Protein AF-A0AAD6GH53-F1 (afdb_monomer_lite)

Structure (mmCIF, N/CA/C/O backbone):
data_AF-A0AAD6GH53-F1
#
_entry.id   AF-A0AAD6GH53-F1
#
loop_
_atom_site.group_PDB
_atom_site.id
_atom_site.type_symbol
_atom_site.label_atom_id
_atom_site.label_alt_id
_atom_site.label_comp_id
_atom_site.label_asym_id
_atom_site.label_entity_id
_atom_site.label_seq_id
_atom_site.pdbx_PDB_ins_code
_atom_site.Cartn_x
_atom_site.Cartn_y
_atom_site.Cartn_z
_atom_site.occupancy
_atom_site.B_iso_or_equiv
_atom_site.auth_seq_id
_atom_site.auth_comp_id
_atom_site.auth_asym_id
_atom_site.auth_atom_id
_atom_site.pdbx_PDB_model_num
ATOM 1 N N . MET A 1 1 ? 0.638 1.679 18.812 1.00 53.19 1 MET A N 1
ATOM 2 C CA . MET A 1 1 ? 1.816 2.365 18.230 1.00 53.19 1 MET A CA 1
ATOM 3 C C . MET A 1 1 ? 1.603 2.483 16.727 1.00 53.19 1 MET A C 1
ATOM 5 O O . MET A 1 1 ? 1.729 1.488 16.031 1.00 53.19 1 MET A O 1
ATOM 9 N N . THR A 1 2 ? 1.219 3.659 16.236 1.00 61.81 2 THR A N 1
ATOM 10 C CA . THR A 1 2 ? 0.721 3.886 14.862 1.00 61.81 2 THR A CA 1
ATOM 11 C C . THR A 1 2 ? 1.810 4.103 13.801 1.00 61.81 2 THR A C 1
ATOM 13 O O . THR A 1 2 ? 1.511 4.056 12.616 1.00 61.81 2 THR A O 1
ATOM 16 N N . TYR A 1 3 ? 3.073 4.294 14.203 1.00 73.19 3 TYR A N 1
ATOM 17 C CA . TYR A 1 3 ? 4.153 4.742 13.302 1.00 73.19 3 TYR A CA 1
ATOM 18 C C . TYR A 1 3 ? 5.285 3.725 13.084 1.00 73.19 3 TYR A C 1
ATOM 20 O O . TYR A 1 3 ? 6.259 4.020 12.398 1.00 73.19 3 TYR A O 1
ATOM 28 N N . ILE A 1 4 ? 5.192 2.514 13.648 1.00 79.38 4 ILE A N 1
ATOM 29 C CA . ILE A 1 4 ? 6.279 1.523 13.526 1.00 79.38 4 ILE A CA 1
ATOM 30 C C . ILE A 1 4 ? 6.485 1.117 12.059 1.00 79.38 4 ILE A C 1
ATOM 32 O O . ILE A 1 4 ? 7.624 1.004 11.611 1.00 79.38 4 ILE A O 1
ATOM 36 N N . GLY A 1 5 ? 5.399 0.934 11.303 1.00 80.75 5 GLY A N 1
ATOM 37 C CA . GLY A 1 5 ? 5.466 0.557 9.889 1.00 80.75 5 GLY A CA 1
ATOM 38 C C . GLY A 1 5 ? 6.223 1.577 9.037 1.00 80.75 5 GLY A C 1
ATOM 39 O O . GLY A 1 5 ? 7.102 1.196 8.269 1.00 80.75 5 GLY A O 1
ATOM 40 N N . GLU A 1 6 ? 5.972 2.872 9.244 1.00 83.88 6 GLU A N 1
ATOM 41 C CA . GLU A 1 6 ? 6.669 3.952 8.532 1.00 83.88 6 GLU A CA 1
ATOM 42 C C . GLU A 1 6 ? 8.158 4.008 8.870 1.00 83.88 6 GLU A C 1
ATOM 44 O O . GLU A 1 6 ? 8.996 4.163 7.982 1.00 83.88 6 GLU A O 1
ATOM 49 N N . ILE A 1 7 ? 8.499 3.840 10.151 1.00 84.69 7 ILE A N 1
ATOM 50 C CA . ILE A 1 7 ? 9.893 3.836 10.604 1.00 84.69 7 ILE A CA 1
ATOM 51 C C . ILE A 1 7 ? 10.649 2.669 9.958 1.00 84.69 7 ILE A C 1
ATOM 53 O O . ILE A 1 7 ? 11.754 2.862 9.449 1.00 84.69 7 ILE A O 1
ATOM 57 N N . ILE A 1 8 ? 10.062 1.467 9.922 1.00 83.06 8 ILE A N 1
ATOM 58 C CA . ILE A 1 8 ? 10.674 0.297 9.266 1.00 83.06 8 ILE A CA 1
ATOM 59 C C . ILE A 1 8 ? 10.778 0.519 7.751 1.00 83.06 8 ILE A C 1
ATOM 61 O O . ILE A 1 8 ? 11.830 0.263 7.161 1.00 83.06 8 ILE A O 1
ATOM 65 N N . TYR A 1 9 ? 9.724 1.060 7.134 1.00 87.00 9 TYR A N 1
ATOM 66 C CA . TYR A 1 9 ? 9.686 1.371 5.706 1.00 87.00 9 TYR A CA 1
ATOM 67 C C . TYR A 1 9 ? 10.778 2.364 5.291 1.00 87.00 9 TYR A C 1
ATOM 69 O O . TYR A 1 9 ? 11.346 2.237 4.206 1.00 87.00 9 TYR A O 1
ATOM 77 N N . ALA A 1 10 ? 11.076 3.348 6.143 1.00 85.81 10 ALA A N 1
ATOM 78 C CA . ALA A 1 10 ? 12.090 4.364 5.887 1.00 85.81 10 ALA A CA 1
ATOM 79 C C . ALA A 1 10 ? 13.525 3.897 6.191 1.00 85.81 10 ALA A C 1
ATOM 81 O O . ALA A 1 10 ? 14.461 4.395 5.567 1.00 85.81 10 ALA A O 1
ATOM 82 N N . SER A 1 11 ? 13.718 2.980 7.146 1.00 82.00 11 SER A N 1
ATOM 83 C CA . SER A 1 11 ? 15.045 2.678 7.707 1.00 82.00 11 SER A CA 1
ATOM 84 C C . SER A 1 11 ? 15.726 1.422 7.162 1.00 82.00 11 SER A C 1
ATOM 86 O O . SER A 1 11 ? 16.947 1.436 7.015 1.00 82.00 11 SER A O 1
ATOM 88 N N . SER A 1 12 ? 14.995 0.338 6.880 1.00 67.88 12 SER A N 1
ATOM 89 C CA . SER A 1 12 ? 15.626 -0.962 6.595 1.00 67.88 12 SER A CA 1
ATOM 90 C C . SER A 1 12 ? 15.101 -1.651 5.340 1.00 67.88 12 SER A C 1
ATOM 92 O O . SER A 1 12 ? 15.895 -2.126 4.529 1.00 67.88 12 SER A O 1
ATOM 94 N N . SER A 1 13 ? 13.782 -1.717 5.153 1.00 80.50 13 SER A N 1
ATOM 95 C CA . SER A 1 13 ? 13.182 -2.421 4.021 1.00 80.50 13 SER A CA 1
ATOM 96 C C . SER A 1 13 ? 11.762 -1.937 3.758 1.00 80.50 13 SER A C 1
ATOM 98 O O . SER A 1 13 ? 10.880 -2.047 4.612 1.00 80.50 13 SER A O 1
ATOM 100 N N . HIS A 1 14 ? 11.532 -1.449 2.537 1.00 85.69 14 HIS A N 1
ATOM 101 C CA . HIS A 1 14 ? 10.213 -1.012 2.086 1.00 85.69 14 HIS A CA 1
ATOM 102 C C . HIS A 1 14 ? 9.184 -2.148 2.143 1.00 85.69 14 HIS A C 1
ATOM 104 O O . HIS A 1 14 ? 8.083 -1.956 2.649 1.00 85.69 14 HIS A O 1
ATOM 110 N N . ASP A 1 15 ? 9.564 -3.347 1.697 1.00 85.56 15 ASP A N 1
ATOM 111 C CA . ASP A 1 15 ? 8.672 -4.509 1.691 1.00 85.56 15 ASP A CA 1
ATOM 112 C C . ASP A 1 15 ? 8.325 -4.955 3.119 1.00 85.56 15 ASP A C 1
ATOM 114 O O . ASP A 1 15 ? 7.188 -5.333 3.394 1.00 85.56 15 ASP A O 1
ATOM 118 N N . GLN A 1 16 ? 9.285 -4.874 4.047 1.00 87.31 16 GLN A N 1
ATOM 119 C CA . GLN A 1 16 ? 9.068 -5.253 5.445 1.00 87.31 16 GLN A CA 1
ATOM 120 C C . GLN A 1 16 ? 8.199 -4.234 6.187 1.00 87.31 16 GLN A C 1
ATOM 122 O O . GLN A 1 16 ? 7.313 -4.626 6.943 1.00 87.31 16 GLN A O 1
ATOM 127 N N . GLY A 1 17 ? 8.427 -2.937 5.963 1.00 88.44 17 GLY A N 1
ATOM 128 C CA . GLY A 1 17 ? 7.596 -1.882 6.544 1.00 88.44 17 GLY A CA 1
ATOM 129 C C . GLY A 1 17 ? 6.158 -1.951 6.037 1.00 88.44 17 GLY A C 1
ATOM 130 O O . GLY A 1 17 ? 5.220 -1.849 6.823 1.00 88.44 17 GLY A O 1
ATOM 131 N N . LEU A 1 18 ? 5.987 -2.230 4.741 1.00 90.25 18 LEU A N 1
ATOM 132 C CA . LEU A 1 18 ? 4.676 -2.425 4.134 1.00 90.25 18 LEU A CA 1
ATOM 133 C C . LEU A 1 18 ? 3.949 -3.651 4.700 1.00 90.25 18 LEU A C 1
ATOM 135 O O . LEU A 1 18 ? 2.780 -3.547 5.068 1.00 90.25 18 LEU A O 1
ATOM 139 N N . ALA A 1 19 ? 4.641 -4.791 4.796 1.00 90.50 19 ALA A N 1
ATOM 140 C CA . ALA A 1 19 ? 4.086 -6.000 5.397 1.00 90.50 19 ALA A CA 1
ATOM 141 C C . ALA A 1 19 ? 3.640 -5.737 6.839 1.00 90.50 19 ALA A C 1
ATOM 143 O O . ALA A 1 19 ? 2.535 -6.117 7.216 1.00 90.50 19 ALA A O 1
ATOM 144 N N . TRP A 1 20 ? 4.446 -5.001 7.610 1.00 90.38 20 TRP A N 1
ATOM 145 C CA . TRP A 1 20 ? 4.083 -4.686 8.982 1.00 90.38 20 TRP A CA 1
ATOM 146 C C . TRP A 1 20 ? 2.836 -3.800 9.080 1.00 90.38 20 TRP A C 1
ATOM 148 O O . TRP A 1 20 ? 1.955 -4.058 9.897 1.00 90.38 20 TRP A O 1
ATOM 158 N N . THR A 1 21 ? 2.707 -2.789 8.219 1.00 91.31 21 THR A N 1
ATOM 159 C CA . THR A 1 21 ? 1.498 -1.953 8.189 1.00 91.31 21 THR A CA 1
ATOM 160 C C . THR A 1 21 ? 0.257 -2.746 7.788 1.00 91.31 21 THR A C 1
ATOM 162 O O . THR A 1 21 ? -0.802 -2.533 8.374 1.00 91.31 21 THR A O 1
ATOM 165 N N . ARG A 1 22 ? 0.368 -3.685 6.840 1.00 90.31 22 ARG A N 1
ATOM 166 C CA . ARG A 1 22 ? -0.750 -4.563 6.462 1.00 90.31 22 ARG A CA 1
ATOM 167 C C . ARG A 1 22 ? -1.226 -5.397 7.649 1.00 90.31 22 ARG A C 1
ATOM 169 O O . ARG A 1 22 ? -2.421 -5.421 7.930 1.00 90.31 22 ARG A O 1
ATOM 176 N N . ASP A 1 23 ? -0.294 -6.036 8.346 1.00 91.25 23 ASP A N 1
ATOM 177 C CA . ASP A 1 23 ? -0.615 -6.893 9.484 1.00 91.25 23 ASP A CA 1
ATOM 178 C C . ASP A 1 23 ? -1.207 -6.057 10.638 1.00 91.25 23 ASP A C 1
ATOM 180 O O . ASP A 1 23 ? -2.177 -6.461 11.276 1.00 91.25 23 ASP A O 1
ATOM 184 N N . ALA A 1 24 ? -0.702 -4.839 10.862 1.00 90.06 24 ALA A N 1
ATOM 185 C CA . ALA A 1 24 ? -1.264 -3.914 11.846 1.00 90.06 24 ALA A CA 1
ATOM 186 C C . ALA A 1 24 ? -2.708 -3.486 11.511 1.00 90.06 24 ALA A C 1
ATOM 188 O O . ALA A 1 24 ? -3.550 -3.419 12.408 1.00 90.06 24 ALA A O 1
ATOM 189 N N . VAL A 1 25 ? -3.006 -3.219 10.234 1.00 90.06 25 VAL A N 1
ATOM 190 C CA . VAL A 1 25 ? -4.362 -2.906 9.744 1.00 90.06 25 VAL A CA 1
ATOM 191 C C . VAL A 1 25 ? -5.299 -4.099 9.941 1.00 90.06 25 VAL A C 1
ATOM 193 O O . VAL A 1 25 ? -6.414 -3.923 10.423 1.00 90.06 25 VAL A O 1
ATOM 196 N N . GLU A 1 26 ? -4.845 -5.315 9.642 1.00 90.50 26 GLU A N 1
ATOM 197 C CA . GLU A 1 26 ? -5.628 -6.543 9.826 1.00 90.50 26 GLU A CA 1
ATOM 198 C C . GLU A 1 26 ? -5.927 -6.840 11.306 1.00 90.50 26 GLU A C 1
ATOM 200 O O . GLU A 1 26 ? -7.051 -7.203 11.665 1.00 90.50 26 GLU A O 1
ATOM 205 N N . ILE A 1 27 ? -4.955 -6.621 12.194 1.00 89.75 27 ILE A N 1
ATOM 206 C CA . ILE A 1 27 ? -5.156 -6.739 13.644 1.00 89.75 27 ILE A CA 1
ATOM 207 C C . ILE A 1 27 ? -6.165 -5.694 14.132 1.00 89.75 27 ILE A C 1
ATOM 209 O O . ILE A 1 27 ? -7.056 -6.021 14.914 1.00 89.75 27 ILE A O 1
ATOM 213 N N . ALA A 1 28 ? -6.061 -4.446 13.670 1.00 87.56 28 ALA A N 1
ATOM 214 C CA . ALA A 1 28 ? -7.002 -3.393 14.046 1.00 87.56 28 ALA A CA 1
ATOM 215 C C . ALA A 1 28 ? -8.430 -3.704 13.568 1.00 87.56 28 ALA A C 1
ATOM 217 O O . ALA A 1 28 ? -9.377 -3.538 14.334 1.00 87.56 28 ALA A O 1
ATOM 218 N N . GLU A 1 29 ? -8.581 -4.204 12.340 1.00 87.12 29 GLU A N 1
ATOM 219 C CA . GLU A 1 29 ? -9.870 -4.592 11.759 1.00 87.12 29 GLU A CA 1
ATOM 220 C C . GLU A 1 29 ? -10.507 -5.767 12.516 1.00 87.12 29 GLU A C 1
ATOM 222 O O . GLU A 1 29 ? -11.653 -5.676 12.956 1.00 87.12 29 GLU A O 1
ATOM 227 N N . SER A 1 30 ? -9.755 -6.847 12.739 1.00 89.50 30 SER A N 1
ATOM 228 C CA . SER A 1 30 ? -10.246 -8.022 13.475 1.00 89.50 30 SER A CA 1
ATOM 229 C C . SER A 1 30 ? -10.593 -7.700 14.930 1.00 89.50 30 SER A C 1
ATOM 231 O O . SER A 1 30 ? -11.631 -8.140 15.425 1.00 89.50 30 SER A O 1
ATOM 233 N N . THR A 1 31 ? -9.780 -6.872 15.594 1.00 87.25 31 THR A N 1
ATOM 234 C CA . THR A 1 31 ? -10.068 -6.396 16.953 1.00 87.25 31 THR A CA 1
ATOM 235 C C . THR A 1 31 ? -11.359 -5.586 16.961 1.00 87.25 31 THR A C 1
ATOM 237 O O . THR A 1 31 ? -12.241 -5.862 17.768 1.00 87.25 31 THR A O 1
ATOM 240 N N . MET A 1 32 ? -11.531 -4.654 16.018 1.00 84.75 32 MET A N 1
ATOM 241 C CA . MET A 1 32 ? -12.733 -3.823 15.917 1.00 84.75 32 MET A CA 1
ATOM 242 C C . MET A 1 32 ? -14.014 -4.654 15.745 1.00 84.75 32 MET A C 1
ATOM 244 O O . MET A 1 32 ? -15.026 -4.335 16.366 1.00 84.75 32 MET A O 1
ATOM 248 N N . LEU A 1 33 ? -13.959 -5.735 14.957 1.00 84.12 33 LEU A N 1
ATOM 249 C CA . LEU A 1 33 ? -15.075 -6.669 14.769 1.00 84.12 33 LEU A CA 1
ATOM 250 C C . LEU A 1 33 ? -15.356 -7.538 16.007 1.00 84.12 33 LEU A C 1
ATOM 252 O O . LEU A 1 33 ? -16.487 -7.976 16.198 1.00 84.12 33 LEU A O 1
ATOM 256 N N . SER A 1 34 ? -14.340 -7.795 16.834 1.00 86.38 34 SER A N 1
ATOM 257 C CA . SER A 1 34 ? -14.470 -8.591 18.063 1.00 86.38 34 SER A CA 1
ATOM 258 C C . SER A 1 34 ? -15.020 -7.807 19.260 1.00 86.38 34 SER A C 1
ATOM 260 O O . SER A 1 34 ? -15.576 -8.413 20.174 1.00 86.38 34 SER A O 1
ATOM 262 N N . LEU A 1 35 ? -14.884 -6.475 19.255 1.00 84.38 35 LEU A N 1
ATOM 263 C CA . LEU A 1 35 ? -15.337 -5.608 20.344 1.00 84.38 35 LEU A CA 1
ATOM 264 C C . LEU A 1 35 ? -16.869 -5.535 20.394 1.00 84.38 35 LEU A C 1
ATOM 266 O O . LEU A 1 35 ? -17.535 -5.278 19.384 1.00 84.38 35 LEU A O 1
ATOM 270 N N . GLY A 1 36 ? -17.431 -5.698 21.592 1.00 75.12 36 GLY A N 1
ATOM 271 C CA . GLY A 1 36 ? -18.876 -5.631 21.834 1.00 75.12 36 GLY A CA 1
ATOM 272 C C . GLY A 1 36 ? -19.447 -4.209 21.735 1.00 75.12 36 GLY A C 1
ATOM 273 O O . GLY A 1 36 ? -18.715 -3.224 21.666 1.00 75.12 36 GLY A O 1
ATOM 274 N N . SER A 1 37 ? -20.779 -4.074 21.752 1.00 71.75 37 SER A N 1
ATOM 275 C CA . SER A 1 37 ? -21.471 -2.767 21.731 1.00 71.75 37 SER A CA 1
ATOM 276 C C . SER A 1 37 ? -21.146 -1.862 22.924 1.00 71.75 37 SER A C 1
ATOM 278 O O . SER A 1 37 ? -21.333 -0.647 22.840 1.00 71.75 37 SER A O 1
ATOM 280 N N . ASP A 1 38 ? -20.664 -2.452 24.016 1.00 75.81 38 ASP A N 1
ATOM 281 C CA . ASP A 1 38 ? -20.411 -1.766 25.283 1.00 75.81 38 ASP A CA 1
ATOM 282 C C . ASP A 1 38 ? -19.000 -1.147 25.337 1.00 75.81 38 ASP A C 1
ATOM 284 O O . ASP A 1 38 ? -18.707 -0.322 26.198 1.00 75.81 38 ASP A O 1
ATOM 288 N N . GLU A 1 39 ? -18.138 -1.466 24.364 1.00 80.25 39 GLU A N 1
ATOM 289 C CA . GLU A 1 39 ? -16.733 -1.043 24.301 1.00 80.25 39 GLU A CA 1
ATOM 290 C C . GLU A 1 39 ? -16.503 0.099 23.296 1.00 80.25 39 GLU A C 1
ATOM 292 O O . GLU A 1 39 ? -15.498 0.142 22.582 1.00 80.25 39 GLU A O 1
ATOM 297 N N . LYS A 1 40 ? -17.430 1.066 23.245 1.00 78.06 40 LYS A N 1
ATOM 298 C CA . LYS A 1 40 ? -17.405 2.183 22.277 1.00 78.06 40 LYS A CA 1
ATOM 299 C C . LYS A 1 40 ? -16.079 2.949 22.253 1.00 78.06 40 LYS A C 1
ATOM 301 O O . LYS A 1 40 ? -15.553 3.235 21.184 1.00 78.06 40 LYS A O 1
ATOM 306 N N . ALA A 1 41 ? -15.502 3.237 23.422 1.00 80.06 41 ALA A N 1
ATOM 307 C CA . ALA A 1 41 ? -14.235 3.965 23.516 1.00 80.06 41 ALA A CA 1
ATOM 308 C C . ALA A 1 41 ? -13.050 3.174 22.927 1.00 80.06 41 ALA A C 1
ATOM 310 O O . ALA A 1 41 ? -12.209 3.746 22.234 1.00 80.06 41 ALA A O 1
ATOM 311 N N . ALA A 1 42 ? -12.995 1.858 23.162 1.00 81.50 42 ALA A N 1
ATOM 312 C CA . ALA A 1 42 ? -11.972 0.994 22.575 1.00 81.50 42 ALA A CA 1
ATOM 313 C C . ALA A 1 42 ? -12.165 0.874 21.057 1.00 81.50 42 ALA A C 1
ATOM 315 O O . ALA A 1 42 ? -11.201 0.956 20.295 1.00 81.50 42 ALA A O 1
ATOM 316 N N . ARG A 1 43 ? -13.421 0.782 20.604 1.00 81.75 43 ARG A N 1
ATOM 317 C CA . ARG A 1 43 ? -13.759 0.738 19.181 1.00 81.75 43 ARG A CA 1
ATOM 318 C C . ARG A 1 43 ? -13.363 2.024 18.452 1.00 81.75 43 ARG A C 1
ATOM 320 O O . ARG A 1 43 ? -12.749 1.937 17.391 1.00 81.75 43 ARG A O 1
ATOM 327 N N . ALA A 1 44 ? -13.609 3.195 19.041 1.00 81.94 44 ALA A N 1
ATOM 328 C CA . ALA A 1 44 ? -13.186 4.485 18.489 1.00 81.94 44 ALA A CA 1
ATOM 329 C C . ALA A 1 44 ? -11.653 4.591 18.359 1.00 81.94 44 ALA A C 1
ATOM 331 O O . ALA A 1 44 ? -11.133 5.058 17.343 1.00 81.94 44 ALA A O 1
ATOM 332 N N . GLN A 1 45 ? -10.902 4.090 19.346 1.00 83.25 45 GLN A N 1
ATOM 333 C CA . GLN A 1 45 ? -9.438 4.033 19.269 1.00 83.25 45 GLN A CA 1
ATOM 334 C C . GLN A 1 45 ? -8.949 3.087 18.162 1.00 83.25 45 GLN A C 1
ATOM 336 O O . GLN A 1 45 ? -8.027 3.437 17.419 1.00 83.25 45 GLN A O 1
ATOM 341 N N . CYS A 1 46 ? -9.572 1.913 18.014 1.00 85.56 46 CYS A N 1
ATOM 342 C CA . CYS A 1 46 ? -9.286 0.982 16.921 1.00 85.56 46 CYS A CA 1
ATOM 343 C C . CYS A 1 46 ? -9.598 1.602 15.553 1.00 85.56 46 CYS A C 1
ATOM 345 O O . CYS A 1 46 ? -8.772 1.496 14.650 1.00 85.56 46 CYS A O 1
ATOM 347 N N . ALA A 1 47 ? -10.725 2.307 15.417 1.00 85.19 47 ALA A N 1
ATOM 348 C CA . ALA A 1 47 ? -11.106 3.017 14.198 1.00 85.19 47 ALA A CA 1
ATOM 349 C C . ALA A 1 47 ? -10.066 4.082 13.810 1.00 85.19 47 ALA A C 1
ATOM 351 O O . ALA A 1 47 ? -9.646 4.155 12.653 1.00 85.19 47 ALA A O 1
ATOM 352 N N . GLN A 1 48 ? -9.572 4.850 14.785 1.00 84.69 48 GLN A N 1
ATOM 353 C CA . GLN A 1 48 ? -8.503 5.822 14.556 1.00 84.69 48 GLN A CA 1
ATOM 354 C C . GLN A 1 48 ? -7.190 5.145 14.132 1.00 84.69 48 GLN A C 1
ATOM 356 O O . GLN A 1 48 ? -6.523 5.614 13.207 1.00 84.69 48 GLN A O 1
ATOM 361 N N . CYS A 1 49 ? -6.821 4.025 14.763 1.00 86.44 49 CYS A N 1
ATOM 362 C CA . CYS A 1 49 ? -5.643 3.250 14.366 1.00 86.44 49 CYS A CA 1
ATOM 363 C C . CYS A 1 49 ? -5.786 2.683 12.947 1.00 86.44 49 CYS A C 1
ATOM 365 O O . CYS A 1 49 ? -4.820 2.700 12.185 1.00 86.44 49 CYS A O 1
ATOM 367 N N . LEU A 1 50 ? -6.986 2.223 12.584 1.00 88.19 50 LEU A N 1
ATOM 368 C CA . LEU A 1 50 ? -7.293 1.679 11.267 1.00 88.19 50 LEU A CA 1
ATOM 369 C C . LEU A 1 50 ? -7.207 2.761 10.188 1.00 88.19 50 LEU A C 1
ATOM 371 O O . LEU A 1 50 ? -6.568 2.547 9.161 1.00 88.19 50 LEU A O 1
ATOM 375 N N . LYS A 1 51 ? -7.771 3.948 10.447 1.00 87.62 51 LYS A N 1
ATOM 376 C CA . LYS A 1 51 ? -7.684 5.103 9.545 1.00 87.62 51 LYS A CA 1
ATOM 377 C C . LYS A 1 51 ? -6.232 5.485 9.260 1.00 87.62 51 LYS A C 1
ATOM 379 O O . LYS A 1 51 ? -5.833 5.530 8.100 1.00 87.62 51 LYS A O 1
ATOM 384 N N . VAL A 1 52 ? -5.438 5.697 10.312 1.00 88.19 52 VAL A N 1
ATOM 385 C CA . VAL A 1 52 ? -4.018 6.057 10.172 1.00 88.19 52 VAL A CA 1
ATOM 386 C C . VAL A 1 52 ? -3.241 4.937 9.471 1.00 88.19 52 VAL A C 1
ATOM 388 O O . VAL A 1 52 ? -2.457 5.201 8.567 1.00 88.19 52 VAL A O 1
ATOM 391 N N . GLY A 1 53 ? -3.495 3.672 9.818 1.00 88.94 53 GLY A N 1
ATOM 392 C CA . GLY A 1 53 ? -2.854 2.526 9.168 1.00 88.94 53 GLY A CA 1
ATOM 393 C C . GLY A 1 53 ? -3.127 2.454 7.662 1.00 88.94 53 GLY A C 1
ATOM 394 O O . GLY A 1 53 ? -2.201 2.229 6.883 1.00 88.94 53 GLY A O 1
ATOM 395 N N . LEU A 1 54 ? -4.372 2.698 7.238 1.00 90.00 54 LEU A N 1
ATOM 396 C CA . LEU A 1 54 ? -4.764 2.719 5.825 1.00 90.00 54 LEU A CA 1
ATOM 397 C C . LEU A 1 54 ? -4.154 3.904 5.063 1.00 90.00 54 LEU A C 1
ATOM 399 O O . LEU A 1 54 ? -3.693 3.729 3.934 1.00 90.00 54 LEU A O 1
ATOM 403 N N . GLU A 1 55 ? -4.109 5.093 5.667 1.00 89.12 55 GLU A N 1
ATOM 404 C CA . GLU A 1 55 ? -3.461 6.277 5.081 1.00 89.12 55 GLU A CA 1
ATOM 405 C C . GLU A 1 55 ? -1.951 6.055 4.889 1.00 89.12 55 GLU A C 1
ATOM 407 O O . GLU A 1 55 ? -1.395 6.351 3.822 1.00 89.12 55 GLU A O 1
ATOM 412 N N . ASN A 1 56 ? -1.298 5.445 5.878 1.00 89.62 56 ASN A N 1
ATOM 413 C CA . ASN A 1 56 ? 0.122 5.106 5.818 1.00 89.62 56 ASN A CA 1
ATOM 414 C C . ASN A 1 56 ? 0.386 4.042 4.748 1.00 89.62 56 ASN A C 1
ATOM 416 O O . ASN A 1 56 ? 1.311 4.178 3.944 1.00 89.62 56 ASN A O 1
ATOM 420 N N . TRP A 1 57 ? -0.457 3.003 4.690 1.00 90.94 57 TRP A N 1
ATOM 421 C CA . TRP A 1 57 ? -0.392 1.977 3.650 1.00 90.94 57 TRP A CA 1
ATOM 422 C C . TRP A 1 57 ? -0.505 2.601 2.256 1.00 90.94 57 TRP A C 1
ATOM 424 O O . TRP A 1 57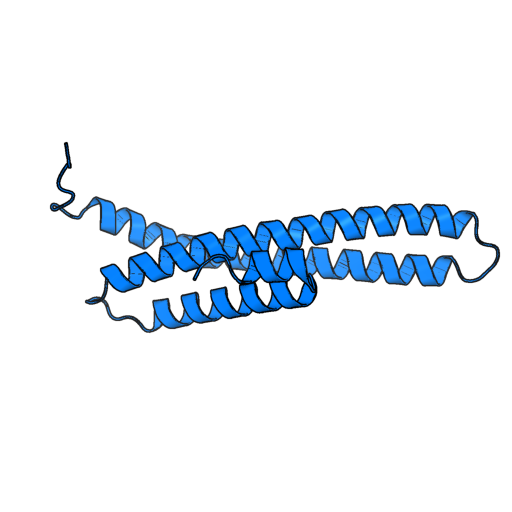 ? 0.362 2.376 1.407 1.00 90.94 57 TRP A O 1
ATOM 434 N N . LYS A 1 58 ? -1.501 3.467 2.046 1.00 92.00 58 LYS A N 1
ATOM 435 C CA . LYS A 1 58 ? -1.702 4.167 0.773 1.00 92.00 58 LYS A CA 1
ATOM 436 C C . LYS A 1 58 ? -0.470 4.965 0.372 1.00 92.00 58 LYS A C 1
ATOM 438 O O . LYS A 1 58 ? 0.009 4.835 -0.750 1.00 92.00 58 LYS A O 1
ATOM 443 N N . THR A 1 59 ? 0.087 5.729 1.304 1.00 91.75 59 THR A N 1
ATOM 444 C CA . THR A 1 59 ? 1.273 6.553 1.052 1.00 91.75 59 THR A CA 1
ATOM 445 C C . THR A 1 59 ? 2.479 5.707 0.634 1.00 91.75 59 THR A C 1
ATOM 447 O O . THR A 1 59 ? 3.160 6.037 -0.340 1.00 91.75 59 THR A O 1
ATOM 450 N N . MET A 1 60 ? 2.730 4.586 1.319 1.00 91.38 60 MET A N 1
ATOM 451 C CA . MET A 1 60 ? 3.833 3.681 0.976 1.00 91.38 60 MET A CA 1
ATOM 452 C C . MET A 1 60 ? 3.635 3.017 -0.392 1.00 91.38 60 MET A C 1
ATOM 454 O O . MET A 1 60 ? 4.568 2.993 -1.195 1.00 91.38 60 MET A O 1
ATOM 458 N N . VAL A 1 61 ? 2.431 2.516 -0.694 1.00 93.06 61 VAL A N 1
ATOM 459 C CA . VAL A 1 61 ? 2.144 1.862 -1.983 1.00 93.06 61 VAL A CA 1
ATOM 460 C C . VAL A 1 61 ? 2.252 2.852 -3.134 1.00 93.06 61 VAL A C 1
ATOM 462 O O . VAL A 1 61 ? 2.953 2.562 -4.102 1.00 93.06 61 VAL A O 1
ATOM 465 N N . SER A 1 62 ? 1.663 4.043 -3.023 1.00 92.44 62 SER A N 1
ATOM 466 C CA . SER A 1 62 ? 1.758 5.050 -4.085 1.00 92.44 62 SER A CA 1
ATOM 467 C C . SER A 1 62 ? 3.210 5.494 -4.326 1.00 92.44 62 SER A C 1
ATOM 469 O O . SER A 1 62 ? 3.615 5.696 -5.474 1.00 92.44 62 SER A O 1
ATOM 471 N N . ALA A 1 63 ? 4.045 5.563 -3.281 1.00 91.88 63 ALA A N 1
ATOM 472 C CA . ALA A 1 63 ? 5.479 5.816 -3.436 1.00 91.88 63 ALA A CA 1
ATOM 473 C C . ALA A 1 63 ? 6.205 4.679 -4.188 1.00 91.88 63 ALA A C 1
ATOM 475 O O . ALA A 1 63 ? 7.054 4.946 -5.046 1.00 91.88 63 ALA A O 1
ATOM 476 N N . LEU A 1 64 ? 5.863 3.416 -3.906 1.00 91.56 64 LEU A N 1
ATOM 477 C CA . LEU A 1 64 ? 6.412 2.248 -4.605 1.00 91.56 64 LEU A CA 1
ATOM 478 C C . LEU A 1 64 ? 5.958 2.180 -6.064 1.00 91.56 64 LEU A C 1
ATOM 480 O O . LEU A 1 64 ? 6.782 1.911 -6.939 1.00 91.56 64 LEU A O 1
ATOM 484 N N . VAL A 1 65 ? 4.690 2.492 -6.345 1.00 93.12 65 VAL A N 1
ATOM 485 C CA . VAL A 1 65 ? 4.152 2.601 -7.707 1.00 93.12 65 VAL A CA 1
ATOM 486 C C . VAL A 1 65 ? 4.906 3.675 -8.488 1.00 93.12 65 VAL A C 1
ATOM 488 O O . VAL A 1 65 ? 5.399 3.399 -9.582 1.00 93.12 65 VAL A O 1
ATOM 491 N N . ALA A 1 66 ? 5.066 4.875 -7.923 1.00 93.19 66 ALA A N 1
ATOM 492 C CA . ALA A 1 66 ? 5.788 5.967 -8.573 1.00 93.19 66 ALA A CA 1
ATOM 493 C C . ALA A 1 66 ? 7.251 5.595 -8.872 1.00 93.19 66 ALA A C 1
ATOM 495 O O . ALA A 1 66 ? 7.750 5.842 -9.974 1.00 93.19 66 ALA A O 1
ATOM 496 N N . ARG A 1 67 ? 7.936 4.944 -7.921 1.00 91.25 67 ARG A N 1
ATOM 497 C CA . ARG A 1 67 ? 9.306 4.452 -8.125 1.00 91.25 67 ARG A CA 1
ATOM 498 C C . ARG A 1 67 ? 9.361 3.384 -9.220 1.00 91.25 67 ARG A C 1
ATOM 500 O O . ARG A 1 67 ? 10.195 3.488 -10.116 1.00 91.25 67 ARG A O 1
ATOM 507 N N . ALA A 1 68 ? 8.473 2.393 -9.183 1.00 92.25 68 ALA A N 1
ATOM 508 C CA . ALA A 1 68 ? 8.461 1.299 -10.149 1.00 92.25 68 ALA A CA 1
ATOM 509 C C . ALA A 1 68 ? 8.148 1.779 -11.574 1.00 92.25 68 ALA A C 1
ATOM 511 O O . ALA A 1 68 ? 8.770 1.308 -12.523 1.00 92.25 68 ALA A O 1
ATOM 512 N N . GLN A 1 69 ? 7.246 2.753 -11.730 1.00 91.50 69 GLN A N 1
ATOM 513 C CA . GLN A 1 69 ? 6.962 3.377 -13.025 1.00 91.50 69 GLN A CA 1
ATOM 514 C C . GLN A 1 69 ? 8.173 4.136 -13.573 1.00 91.50 69 GLN A C 1
ATOM 516 O O . GLN A 1 69 ? 8.493 4.020 -14.756 1.00 91.50 69 GLN A O 1
ATOM 521 N N . LYS A 1 70 ? 8.879 4.885 -12.718 1.00 92.69 70 LYS A N 1
ATOM 522 C CA . LYS A 1 70 ? 10.108 5.577 -13.116 1.00 92.69 70 LYS A CA 1
ATOM 523 C C . LYS A 1 70 ? 11.183 4.584 -13.566 1.00 92.69 70 LYS A C 1
ATOM 525 O O . LYS A 1 70 ? 11.749 4.741 -14.643 1.00 92.69 70 LYS A O 1
ATOM 530 N N . GLU A 1 71 ? 11.403 3.524 -12.789 1.00 90.81 71 GLU A N 1
ATOM 531 C CA . GLU A 1 71 ? 12.351 2.459 -13.134 1.00 90.81 71 GLU A CA 1
ATOM 532 C C . GLU A 1 71 ? 11.963 1.711 -14.418 1.00 90.81 71 GLU A C 1
ATOM 534 O O . GLU A 1 71 ? 12.839 1.325 -15.189 1.00 90.81 71 GLU A O 1
ATOM 539 N N . GLU A 1 72 ? 10.669 1.510 -14.676 1.00 89.50 72 GLU A N 1
ATOM 540 C CA . GLU A 1 72 ? 10.169 0.921 -15.920 1.00 89.50 72 GLU A CA 1
ATOM 541 C C . GLU A 1 72 ? 10.544 1.796 -17.125 1.00 89.50 72 GLU A C 1
ATOM 543 O O . GLU A 1 72 ? 11.175 1.300 -18.061 1.00 89.50 72 GLU A O 1
ATOM 548 N N . VAL A 1 73 ? 10.249 3.099 -17.080 1.00 90.62 73 VAL A N 1
ATOM 549 C CA . VAL A 1 73 ? 10.593 4.051 -18.153 1.00 90.62 73 VAL A CA 1
ATOM 550 C C . VAL A 1 73 ? 12.105 4.121 -18.376 1.00 90.62 73 VAL A C 1
ATOM 552 O O . VAL A 1 73 ? 12.566 4.019 -19.518 1.00 90.62 73 VAL A O 1
ATOM 555 N N . ASP A 1 74 ? 12.883 4.223 -17.298 1.00 90.06 74 ASP A N 1
ATOM 556 C CA . ASP A 1 74 ? 14.345 4.254 -17.362 1.00 90.06 74 ASP A CA 1
ATOM 557 C C . ASP A 1 74 ? 14.898 2.948 -17.958 1.00 90.06 74 ASP A C 1
ATOM 559 O O . ASP A 1 74 ? 15.774 2.972 -18.828 1.00 90.06 74 ASP A O 1
ATOM 563 N N . SER A 1 75 ? 14.339 1.797 -17.566 1.00 87.69 75 SER A N 1
ATOM 564 C CA . SER A 1 75 ? 14.739 0.489 -18.094 1.00 87.69 75 SER A CA 1
ATOM 565 C C . SER A 1 75 ? 14.401 0.321 -19.577 1.00 87.69 75 SER A C 1
ATOM 567 O O . SER A 1 75 ? 15.194 -0.260 -20.316 1.00 87.69 75 SER A O 1
ATOM 569 N N . LEU A 1 76 ? 13.281 0.879 -20.051 1.00 87.56 76 LEU A N 1
ATOM 570 C CA . LEU A 1 76 ? 12.919 0.889 -21.470 1.00 87.56 76 LEU A CA 1
ATOM 571 C C . LEU A 1 76 ? 13.878 1.766 -22.283 1.00 87.56 76 LEU A C 1
ATOM 573 O O . LEU A 1 76 ? 14.297 1.382 -23.378 1.00 87.56 76 LEU A O 1
ATOM 577 N N . ALA A 1 77 ? 14.264 2.929 -21.751 1.00 87.62 77 ALA A N 1
ATOM 578 C CA . ALA A 1 77 ? 15.245 3.805 -22.386 1.00 87.62 77 ALA A CA 1
ATOM 579 C C . ALA A 1 77 ? 16.637 3.154 -22.463 1.00 87.62 77 ALA A C 1
ATOM 581 O O . ALA A 1 77 ? 17.323 3.283 -23.479 1.00 87.62 77 ALA A O 1
ATOM 582 N N . GLN A 1 78 ? 17.045 2.423 -21.421 1.00 85.88 78 GLN A N 1
ATOM 583 C CA . GLN A 1 78 ? 18.297 1.661 -21.402 1.00 85.88 78 GLN A CA 1
ATOM 584 C C . GLN A 1 78 ? 18.245 0.429 -22.313 1.00 85.88 78 GLN A C 1
ATOM 586 O O . GLN A 1 78 ? 19.215 0.159 -23.016 1.00 85.88 78 GLN A O 1
ATOM 591 N N . ALA A 1 79 ? 17.112 -0.278 -22.377 1.00 85.62 79 ALA A N 1
ATOM 592 C CA . ALA A 1 79 ? 16.933 -1.439 -23.246 1.00 85.62 79 ALA A CA 1
ATOM 593 C C . ALA A 1 79 ? 17.109 -1.089 -24.730 1.00 85.62 79 ALA A C 1
ATOM 595 O O . ALA A 1 79 ? 17.717 -1.863 -25.461 1.00 85.62 79 ALA A O 1
ATOM 596 N N . LYS A 1 80 ? 16.673 0.106 -25.159 1.00 82.50 80 LYS A N 1
ATOM 597 C CA . LYS A 1 80 ? 16.908 0.622 -26.524 1.00 82.50 80 LYS A CA 1
ATOM 598 C C . LYS A 1 80 ? 18.389 0.859 -26.846 1.00 82.50 80 LYS A C 1
ATOM 600 O O . LYS A 1 80 ? 18.753 0.882 -28.015 1.00 82.50 80 LYS A O 1
ATOM 605 N N . LYS A 1 81 ? 19.230 1.066 -25.827 1.00 84.25 81 LYS A N 1
ATOM 606 C CA . LYS A 1 81 ? 20.678 1.301 -25.959 1.00 84.25 81 LYS A CA 1
ATOM 607 C C . LYS A 1 81 ? 21.510 0.031 -25.739 1.00 84.25 81 LYS A C 1
ATOM 609 O O . LYS A 1 81 ? 22.713 0.052 -25.978 1.00 84.25 81 LYS A O 1
ATOM 614 N N . ALA A 1 82 ? 20.902 -1.055 -25.258 1.00 84.94 82 ALA A N 1
ATOM 615 C CA . ALA A 1 82 ? 21.602 -2.275 -24.877 1.00 84.94 82 ALA A CA 1
ATOM 616 C C . ALA A 1 82 ? 21.680 -3.271 -26.045 1.00 84.94 82 ALA A C 1
ATOM 618 O O . ALA A 1 82 ? 20.667 -3.657 -26.618 1.00 84.94 82 ALA A O 1
ATOM 619 N N . TRP A 1 83 ? 22.894 -3.736 -26.345 1.00 75.56 83 TRP A N 1
ATOM 620 C CA . TRP A 1 83 ? 23.187 -4.690 -27.423 1.00 75.56 83 TRP A CA 1
ATOM 621 C C . TRP A 1 83 ? 22.692 -6.124 -27.142 1.00 75.56 83 TRP A C 1
ATOM 623 O O . TRP A 1 83 ? 22.427 -6.879 -28.072 1.00 75.56 83 TRP A O 1
ATOM 633 N N . TYR A 1 84 ? 22.531 -6.521 -25.873 1.00 80.44 84 TYR A N 1
ATOM 634 C CA . TYR A 1 84 ? 22.013 -7.845 -25.511 1.00 80.44 84 TYR A CA 1
ATOM 635 C C . TYR A 1 84 ? 21.333 -7.833 -24.133 1.00 80.44 84 TYR A C 1
ATOM 637 O O . TYR A 1 84 ? 21.806 -7.185 -23.203 1.00 80.44 84 TYR A O 1
ATOM 645 N N . GLY A 1 85 ? 20.214 -8.550 -23.986 1.00 78.38 85 GLY A N 1
ATOM 646 C CA . GLY A 1 85 ? 19.549 -8.787 -22.693 1.00 78.38 85 GLY A CA 1
ATOM 647 C C . GLY A 1 85 ? 18.726 -7.629 -22.098 1.00 78.38 85 GLY A C 1
ATOM 648 O O . GLY A 1 85 ? 18.026 -7.847 -21.106 1.00 78.38 85 GLY A O 1
ATOM 649 N N . GLY A 1 86 ? 18.738 -6.434 -22.701 1.00 82.19 86 GLY A N 1
ATOM 650 C CA . GLY A 1 86 ? 18.001 -5.260 -22.205 1.00 82.19 86 GLY A CA 1
ATOM 651 C C . GLY A 1 86 ? 16.481 -5.456 -22.137 1.00 82.19 86 GLY A C 1
ATOM 652 O O . GLY A 1 86 ? 15.843 -5.047 -21.169 1.00 82.19 86 GLY A O 1
ATOM 653 N N . GLU A 1 87 ? 15.901 -6.168 -23.106 1.00 83.44 87 GLU A N 1
ATOM 654 C CA . GLU A 1 87 ? 14.457 -6.435 -23.153 1.00 83.44 87 GLU A CA 1
ATOM 655 C C . GLU A 1 87 ? 13.978 -7.298 -21.973 1.00 83.44 87 GLU A C 1
ATOM 657 O O . GLU A 1 87 ? 12.926 -7.037 -21.389 1.00 83.44 87 GLU A O 1
ATOM 662 N N . ARG A 1 88 ? 14.769 -8.301 -21.562 1.00 86.06 88 ARG A N 1
ATOM 663 C CA . ARG A 1 88 ? 14.435 -9.157 -20.412 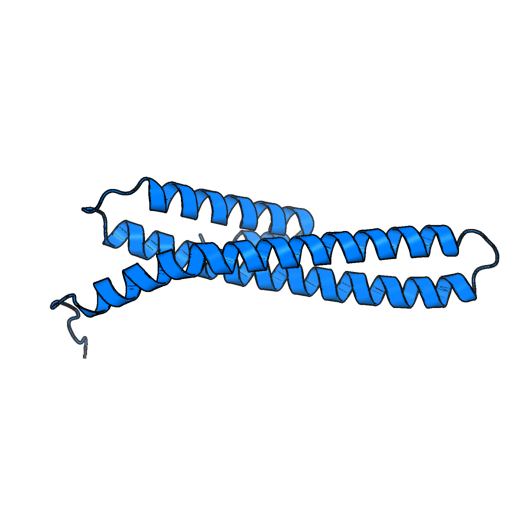1.00 86.06 88 ARG A CA 1
ATOM 664 C C . ARG A 1 88 ? 14.449 -8.360 -19.107 1.00 86.06 88 ARG A C 1
ATOM 666 O O . ARG A 1 88 ? 13.594 -8.580 -18.250 1.00 86.06 88 ARG A O 1
ATOM 673 N N . HIS A 1 89 ? 15.396 -7.433 -18.963 1.00 84.00 89 HIS A N 1
ATOM 674 C CA . HIS A 1 89 ? 15.471 -6.558 -17.795 1.00 84.00 89 HIS A CA 1
ATOM 675 C C . HIS A 1 89 ? 14.278 -5.593 -17.735 1.00 84.00 89 HIS A C 1
ATOM 677 O O . HIS A 1 89 ? 13.628 -5.495 -16.694 1.00 84.00 89 HIS A O 1
ATOM 683 N N . ALA A 1 90 ? 13.931 -4.965 -18.864 1.00 86.94 90 ALA A N 1
ATOM 684 C CA . ALA A 1 90 ? 12.769 -4.084 -18.959 1.00 86.94 90 ALA A CA 1
ATOM 685 C C . ALA A 1 90 ? 11.451 -4.824 -18.670 1.00 86.94 90 ALA A C 1
ATOM 687 O O . ALA A 1 90 ? 10.623 -4.333 -17.906 1.00 86.94 90 ALA A O 1
ATOM 688 N N . LYS A 1 91 ? 11.283 -6.052 -19.185 1.00 88.19 91 LYS A N 1
ATOM 689 C CA . LYS A 1 91 ? 10.116 -6.903 -18.883 1.00 88.19 91 LYS A CA 1
ATOM 690 C C . LYS A 1 91 ? 9.972 -7.191 -17.386 1.00 88.19 91 LYS A C 1
ATOM 692 O O . LYS A 1 91 ? 8.870 -7.080 -16.858 1.00 88.19 91 LYS A O 1
ATOM 697 N N . LYS A 1 92 ? 11.074 -7.492 -16.689 1.00 90.00 92 LYS A N 1
ATOM 698 C CA . LYS A 1 92 ? 11.061 -7.723 -15.234 1.00 90.00 92 LYS A CA 1
ATOM 699 C C . LYS A 1 92 ? 10.647 -6.467 -14.457 1.00 90.00 92 LYS A C 1
ATOM 701 O O . LYS A 1 92 ? 9.892 -6.561 -13.494 1.00 90.00 92 LYS A O 1
ATOM 706 N N . LYS A 1 93 ? 11.122 -5.286 -14.865 1.00 89.12 93 LYS A N 1
ATOM 707 C CA . LYS A 1 93 ? 10.741 -4.010 -14.234 1.00 89.12 93 LYS A CA 1
ATOM 708 C C . LYS A 1 93 ? 9.277 -3.646 -14.499 1.00 89.12 93 LYS A C 1
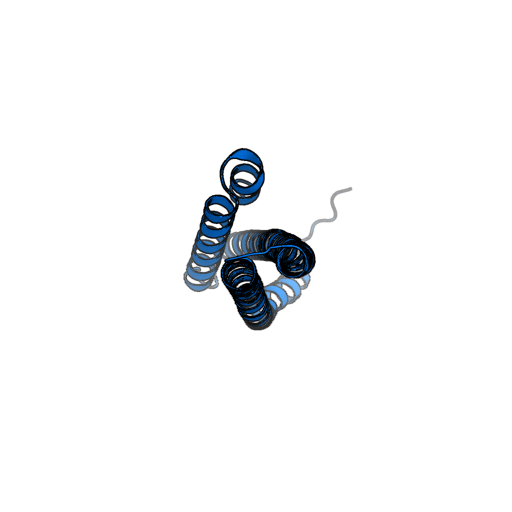ATOM 710 O O . LYS A 1 93 ? 8.587 -3.229 -13.572 1.00 89.12 93 LYS A O 1
ATOM 715 N N . ALA A 1 94 ? 8.775 -3.913 -15.704 1.00 89.62 94 ALA A N 1
ATOM 716 C CA . ALA A 1 94 ? 7.358 -3.764 -16.032 1.00 89.62 94 ALA A CA 1
ATOM 717 C C . ALA A 1 94 ? 6.456 -4.697 -15.200 1.00 89.62 94 ALA A C 1
ATOM 719 O O . ALA A 1 94 ? 5.382 -4.294 -14.760 1.00 89.62 94 ALA A O 1
ATOM 720 N N . GLU A 1 95 ? 6.886 -5.933 -14.933 1.00 91.88 95 GLU A N 1
ATOM 721 C CA . GLU A 1 95 ? 6.157 -6.862 -14.057 1.00 91.88 95 GLU A CA 1
ATOM 722 C C . GLU A 1 95 ? 6.062 -6.342 -12.615 1.00 91.88 95 GLU A C 1
ATOM 724 O O . GLU A 1 95 ? 4.983 -6.352 -12.024 1.00 91.88 95 GLU A O 1
ATOM 729 N N . ILE A 1 96 ? 7.159 -5.802 -12.074 1.00 90.50 96 ILE A N 1
ATOM 730 C CA . ILE A 1 96 ? 7.180 -5.184 -10.738 1.00 90.50 96 ILE A CA 1
ATOM 731 C C . ILE A 1 96 ? 6.235 -3.972 -10.677 1.00 90.50 96 ILE A C 1
ATOM 733 O O . ILE A 1 96 ? 5.466 -3.843 -9.728 1.00 90.50 96 ILE A O 1
ATOM 737 N N . SER A 1 97 ? 6.244 -3.114 -11.701 1.00 90.06 97 SER A N 1
ATOM 738 C CA . SER A 1 97 ? 5.317 -1.975 -11.829 1.00 90.06 97 SER A CA 1
ATOM 739 C C . SER A 1 97 ? 3.851 -2.429 -11.816 1.00 90.06 97 SER A C 1
ATOM 741 O O . SER A 1 97 ? 3.032 -1.875 -11.082 1.00 90.06 97 SER A O 1
ATOM 743 N N . ARG A 1 98 ? 3.516 -3.497 -12.553 1.00 92.69 98 ARG A N 1
ATOM 744 C CA . ARG A 1 98 ? 2.164 -4.084 -12.545 1.00 92.69 98 ARG A CA 1
ATOM 745 C C . ARG A 1 98 ? 1.777 -4.662 -11.189 1.00 92.69 98 ARG A C 1
ATOM 747 O O . ARG A 1 98 ? 0.641 -4.464 -10.774 1.00 92.69 98 ARG A O 1
ATOM 754 N N . ARG A 1 99 ? 2.701 -5.336 -10.496 1.00 93.31 99 ARG A N 1
ATOM 755 C CA . ARG A 1 99 ? 2.460 -5.868 -9.147 1.00 93.31 99 ARG A CA 1
ATOM 756 C C . ARG A 1 99 ? 2.045 -4.756 -8.184 1.00 93.31 99 ARG A C 1
ATOM 758 O O . ARG A 1 99 ? 1.029 -4.894 -7.517 1.00 93.31 99 ARG A O 1
ATOM 765 N N . TRP A 1 100 ? 2.791 -3.652 -8.139 1.00 92.56 100 TRP A N 1
ATOM 766 C CA . TRP A 1 100 ? 2.474 -2.546 -7.230 1.00 92.56 100 TRP A CA 1
ATOM 767 C C . TRP A 1 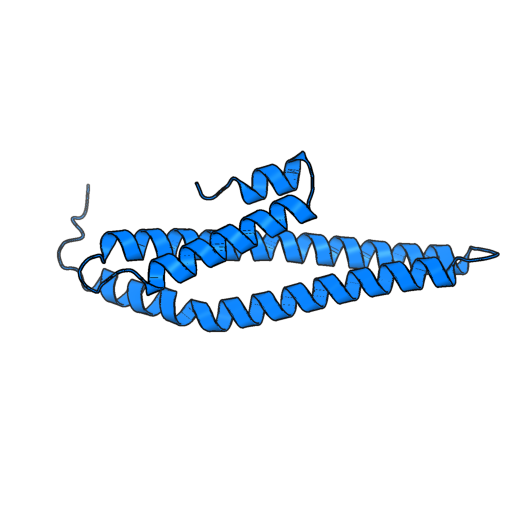100 ? 1.165 -1.839 -7.583 1.00 92.56 100 TRP A C 1
ATOM 769 O O . TRP A 1 100 ? 0.419 -1.469 -6.685 1.00 92.56 100 TRP A O 1
ATOM 779 N N . LYS A 1 101 ? 0.837 -1.715 -8.876 1.00 92.12 101 LYS A N 1
ATOM 780 C CA . LYS A 1 101 ? -0.472 -1.201 -9.315 1.00 92.12 101 LYS A CA 1
ATOM 781 C C . LYS A 1 101 ? -1.631 -2.109 -8.895 1.00 92.12 101 LYS A C 1
ATOM 783 O O . LYS A 1 101 ? -2.691 -1.615 -8.534 1.00 92.12 101 LYS A O 1
ATOM 788 N N . ALA A 1 102 ? -1.440 -3.427 -8.948 1.00 93.38 102 ALA A N 1
ATOM 789 C CA . ALA A 1 102 ? -2.443 -4.372 -8.466 1.00 93.38 102 ALA A CA 1
ATOM 790 C C . ALA A 1 102 ? -2.640 -4.248 -6.946 1.00 93.38 102 ALA A C 1
ATOM 792 O O . ALA A 1 102 ? -3.776 -4.236 -6.485 1.00 93.38 102 ALA A O 1
ATOM 793 N N . GLU A 1 103 ? -1.553 -4.092 -6.185 1.00 89.75 103 GLU A N 1
ATOM 794 C CA . GLU A 1 103 ? -1.610 -3.843 -4.738 1.00 89.75 103 GLU A CA 1
ATOM 795 C C . GLU A 1 103 ? -2.371 -2.545 -4.413 1.00 89.75 103 GLU A C 1
ATOM 797 O O . GLU A 1 103 ? -3.210 -2.529 -3.516 1.00 89.75 103 GLU A O 1
ATOM 802 N N . GLU A 1 104 ? -2.123 -1.468 -5.168 1.00 91.94 104 GLU A N 1
ATOM 803 C CA . GLU A 1 104 ? -2.832 -0.189 -5.020 1.00 91.94 104 GLU A CA 1
ATOM 804 C C . GLU A 1 104 ? -4.339 -0.349 -5.254 1.00 91.94 104 GLU A C 1
ATOM 806 O O . GLU A 1 104 ? -5.135 0.109 -4.437 1.00 91.94 104 GLU A O 1
ATOM 811 N N . ALA A 1 105 ? -4.738 -1.075 -6.302 1.00 92.00 105 ALA A N 1
ATOM 812 C CA . ALA A 1 105 ? -6.148 -1.344 -6.582 1.00 92.00 105 ALA A CA 1
ATOM 813 C C . ALA A 1 105 ? -6.826 -2.155 -5.460 1.00 92.00 105 ALA A C 1
ATOM 815 O O . ALA A 1 105 ? -7.924 -1.809 -5.023 1.00 92.00 105 ALA A O 1
ATOM 816 N N . ILE A 1 106 ? -6.152 -3.193 -4.945 1.00 91.19 106 ILE A N 1
ATOM 817 C CA . ILE A 1 106 ? -6.644 -3.997 -3.812 1.00 91.19 106 ILE A CA 1
ATOM 818 C C . ILE A 1 106 ? -6.825 -3.119 -2.571 1.00 91.19 106 ILE A C 1
ATOM 820 O O . ILE A 1 106 ? -7.830 -3.229 -1.864 1.00 91.19 106 ILE A O 1
ATOM 824 N N . LEU A 1 107 ? -5.865 -2.234 -2.304 1.00 90.62 107 LEU A N 1
ATOM 825 C CA . LEU A 1 107 ? -5.943 -1.304 -1.188 1.00 90.62 107 LEU A CA 1
ATOM 826 C C . LEU A 1 107 ? -7.115 -0.329 -1.347 1.00 90.62 107 LEU A C 1
ATOM 828 O O . LEU A 1 107 ? -7.847 -0.098 -0.387 1.00 90.62 107 LEU A O 1
ATOM 832 N N . GLU A 1 108 ? -7.332 0.223 -2.538 1.00 90.12 108 GLU A N 1
ATOM 833 C CA . GLU A 1 108 ? -8.463 1.115 -2.806 1.00 90.12 108 GLU A CA 1
ATOM 834 C C . GLU A 1 108 ? -9.817 0.421 -2.637 1.00 90.12 108 GLU A C 1
ATOM 836 O O . GLU A 1 108 ? -10.753 1.019 -2.103 1.00 90.12 108 GLU A O 1
ATOM 841 N N . ASP A 1 109 ? -9.948 -0.832 -3.078 1.00 90.69 109 ASP A N 1
ATOM 842 C CA . ASP A 1 109 ? -11.141 -1.647 -2.819 1.00 90.69 109 ASP A CA 1
ATOM 843 C C . ASP A 1 109 ? -11.343 -1.863 -1.315 1.00 90.69 109 ASP A C 1
ATOM 845 O O . ASP A 1 109 ? -12.441 -1.664 -0.789 1.00 90.69 109 ASP A O 1
ATOM 849 N N . ARG A 1 110 ? -10.271 -2.200 -0.590 1.00 88.62 110 ARG A N 1
ATOM 850 C CA . ARG A 1 110 ? -10.328 -2.421 0.857 1.00 88.62 110 ARG A CA 1
ATOM 851 C C . ARG A 1 110 ? -10.716 -1.154 1.617 1.00 88.62 110 ARG A C 1
ATOM 853 O O . ARG A 1 110 ? -11.593 -1.214 2.474 1.00 88.62 110 ARG A O 1
ATOM 860 N N . ILE A 1 111 ? -10.139 -0.003 1.272 1.00 88.06 111 ILE A N 1
ATOM 861 C CA . ILE A 1 111 ? -10.512 1.292 1.857 1.00 88.06 111 ILE A CA 1
ATOM 862 C C . ILE A 1 111 ? -11.990 1.578 1.596 1.00 88.06 111 ILE A C 1
ATOM 864 O O . ILE A 1 111 ? -12.700 1.934 2.529 1.00 88.06 111 ILE A O 1
ATOM 868 N N . ARG A 1 112 ? -12.481 1.377 0.367 1.00 87.50 112 ARG A N 1
ATOM 869 C CA . ARG A 1 112 ? -13.900 1.592 0.033 1.00 87.50 112 ARG A CA 1
ATOM 870 C C . ARG A 1 112 ? -14.846 0.730 0.869 1.00 87.50 112 ARG A C 1
ATOM 872 O O . ARG A 1 112 ? -15.903 1.217 1.252 1.00 87.50 112 ARG A O 1
ATOM 879 N N . ASN A 1 113 ? -14.459 -0.504 1.177 1.00 86.38 113 ASN A N 1
ATOM 880 C CA . ASN A 1 113 ? -15.267 -1.416 1.989 1.00 86.38 113 ASN A CA 1
ATOM 881 C C . ASN A 1 113 ? -15.207 -1.100 3.491 1.00 86.38 113 ASN A C 1
ATOM 883 O O . ASN A 1 113 ? -16.211 -1.234 4.186 1.00 86.38 113 ASN A O 1
ATOM 887 N N . ILE A 1 114 ? -14.049 -0.668 3.994 1.00 83.94 114 ILE A N 1
ATOM 888 C CA . ILE A 1 114 ? -13.836 -0.378 5.421 1.00 83.94 114 ILE A CA 1
ATOM 889 C C . ILE A 1 114 ? -14.335 1.025 5.798 1.00 83.94 114 ILE A C 1
ATOM 891 O O . ILE A 1 114 ? -14.799 1.241 6.915 1.00 83.94 114 ILE A O 1
ATOM 895 N N . PHE A 1 115 ? -14.279 1.991 4.880 1.00 78.94 115 PHE A N 1
ATOM 896 C C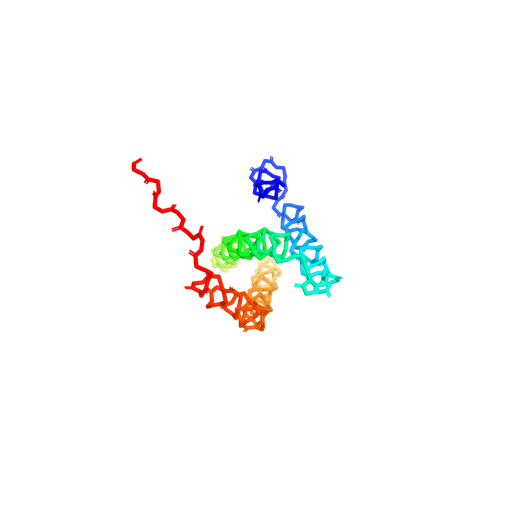A . PHE A 1 115 ? -14.627 3.387 5.154 1.00 78.94 115 PHE A CA 1
ATOM 897 C C . PHE A 1 115 ? -16.050 3.589 5.721 1.00 78.94 115 PHE A C 1
ATOM 899 O O . PHE A 1 115 ? -16.181 4.331 6.693 1.00 78.94 115 PHE A O 1
ATOM 906 N N . PRO A 1 116 ? -17.108 2.908 5.233 1.00 77.94 116 PRO A N 1
ATOM 907 C CA . PRO A 1 116 ? -18.441 2.988 5.834 1.00 77.94 116 PRO A CA 1
ATOM 908 C C . PRO A 1 116 ? -18.488 2.544 7.303 1.00 77.94 116 PRO A C 1
ATOM 910 O O . PRO A 1 116 ? -19.228 3.129 8.091 1.00 77.94 116 PRO A O 1
ATOM 913 N N . LEU A 1 117 ? -17.673 1.554 7.689 1.00 73.75 117 LEU A N 1
ATOM 914 C CA . LEU A 1 117 ? -17.583 1.072 9.073 1.00 73.75 117 LEU A CA 1
ATOM 915 C C . LEU A 1 117 ? -16.923 2.110 9.992 1.00 73.75 117 LEU A C 1
ATOM 917 O O . LEU A 1 117 ? -17.264 2.200 11.165 1.00 73.75 117 LEU A O 1
ATOM 921 N N . LEU A 1 118 ? -16.013 2.923 9.449 1.00 70.25 118 LEU A N 1
ATOM 922 C CA . LEU A 1 118 ? -15.356 4.015 10.173 1.00 70.25 118 LEU A CA 1
ATOM 923 C C . LEU A 1 118 ? -16.260 5.254 10.316 1.00 70.25 118 LEU A C 1
ATOM 925 O O . LEU A 1 118 ? -16.231 5.932 11.344 1.00 70.25 118 LEU A O 1
ATOM 929 N N . VAL A 1 119 ? -17.065 5.562 9.293 1.00 63.75 119 VAL A N 1
ATOM 930 C CA . VAL A 1 119 ? -17.957 6.738 9.280 1.00 63.75 119 VAL A CA 1
ATOM 931 C C . VAL A 1 119 ? -19.207 6.522 10.133 1.00 63.75 119 VAL A C 1
ATOM 933 O O . VAL A 1 119 ? -19.595 7.437 10.858 1.00 63.75 119 VAL A O 1
ATOM 936 N N . GLY A 1 120 ? -19.791 5.318 10.122 1.00 57.34 120 GLY A N 1
ATOM 937 C CA . GLY A 1 120 ? -20.966 4.999 10.946 1.00 57.34 120 GLY A CA 1
ATOM 938 C C . GLY A 1 120 ? -20.737 5.185 12.454 1.00 57.34 120 GLY A C 1
ATOM 939 O O . GLY A 1 120 ? -21.672 5.486 13.190 1.00 57.34 120 GLY A O 1
ATOM 940 N N . GLU A 1 121 ? -19.488 5.085 12.912 1.00 53.41 121 GLU A N 1
ATOM 941 C CA . GLU A 1 121 ? -19.099 5.343 14.305 1.00 53.41 121 GLU A CA 1
ATOM 942 C C . GLU A 1 121 ? -18.886 6.849 14.581 1.00 53.41 121 GLU A C 1
ATOM 944 O O . GLU A 1 121 ? -19.180 7.318 15.678 1.00 53.41 121 GLU A O 1
ATOM 949 N N . SER A 1 122 ? -18.463 7.640 13.584 1.00 50.31 122 SER A N 1
ATOM 950 C CA . SER A 1 122 ? -18.271 9.098 13.727 1.00 50.31 122 SER A CA 1
ATOM 951 C C . SER A 1 122 ? -19.597 9.858 13.880 1.00 50.31 122 SER A C 1
ATOM 953 O O . SER A 1 122 ? -19.674 10.825 14.639 1.00 50.31 122 SER A O 1
ATOM 955 N N . GLU A 1 123 ? -20.662 9.416 13.201 1.00 46.94 123 GLU A N 1
ATOM 956 C CA . GLU A 1 123 ? -22.007 9.982 13.395 1.00 46.94 123 GLU A CA 1
ATOM 957 C C . GLU A 1 123 ? -22.594 9.604 14.767 1.00 46.94 123 GLU A C 1
ATOM 959 O O . GLU A 1 123 ? -23.242 10.436 15.404 1.00 46.94 123 GLU A O 1
ATOM 964 N N . LEU A 1 124 ? -22.297 8.406 15.286 1.00 48.12 124 LEU A N 1
ATOM 965 C CA . LEU A 1 124 ? -22.709 7.995 16.635 1.00 48.12 124 LEU A CA 1
ATOM 966 C C . LEU A 1 124 ? -21.969 8.751 17.753 1.00 48.12 124 LEU A C 1
ATOM 968 O O . LEU A 1 124 ? -22.561 8.982 18.809 1.00 48.12 124 LEU A O 1
ATOM 972 N N . ASP A 1 125 ? -20.720 9.166 17.527 1.00 48.22 125 ASP A N 1
ATOM 973 C CA . ASP A 1 125 ? -19.935 9.953 18.492 1.00 48.22 125 ASP A CA 1
ATOM 974 C C . ASP A 1 125 ? -20.413 11.418 18.576 1.00 48.22 125 ASP A C 1
ATOM 976 O O . ASP A 1 125 ? -20.414 12.022 19.654 1.00 48.22 125 ASP A O 1
ATOM 980 N N . SER A 1 126 ? -20.926 11.968 17.465 1.00 49.09 126 SER A N 1
ATOM 981 C CA . SER A 1 126 ? -21.521 13.318 17.404 1.00 49.09 126 SER A CA 1
ATOM 982 C C . SER A 1 126 ? -22.879 13.452 18.108 1.00 49.09 126 SER A C 1
ATOM 984 O O . SER A 1 126 ? -23.347 14.564 18.349 1.00 49.09 126 SER A O 1
ATOM 986 N N . LEU A 1 127 ? -23.501 12.326 18.474 1.00 49.16 127 LEU A N 1
ATOM 987 C CA . LEU A 1 127 ? -24.744 12.277 19.248 1.00 49.16 127 LEU A CA 1
ATOM 988 C C . LEU A 1 127 ? -24.504 12.018 20.745 1.00 49.16 127 LEU A C 1
ATOM 990 O O . LEU A 1 127 ? -25.465 11.855 21.501 1.00 49.16 127 LEU A O 1
ATOM 994 N N . SER A 1 128 ? -23.246 11.984 21.203 1.00 45.00 128 SER A N 1
ATOM 995 C CA . SER A 1 128 ? -22.945 11.877 22.632 1.00 45.00 128 SER A CA 1
ATOM 996 C C . SER A 1 128 ? -23.152 13.239 23.337 1.00 45.00 128 SER A C 1
ATOM 998 O O . SER A 1 128 ? -22.494 14.218 22.987 1.00 45.00 128 SER A O 1
ATOM 1000 N N . PRO A 1 129 ? -24.021 13.354 24.367 1.00 47.78 129 PRO A N 1
ATOM 1001 C CA . PRO A 1 129 ? -24.289 14.632 25.048 1.00 47.78 129 PRO A CA 1
ATOM 1002 C C . PRO A 1 129 ? -23.146 15.135 25.946 1.00 47.78 129 PRO A C 1
ATOM 1004 O O . PRO A 1 129 ? -23.317 16.127 26.648 1.00 47.78 129 PRO A O 1
ATOM 1007 N N . ASN A 1 130 ? -22.004 14.441 25.978 1.00 46.06 130 ASN A N 1
ATOM 1008 C CA . ASN A 1 130 ? -20.955 14.632 26.985 1.00 46.06 130 ASN A CA 1
ATOM 1009 C C . ASN A 1 130 ? -19.619 15.115 26.406 1.00 46.06 130 ASN A C 1
ATOM 1011 O O . ASN A 1 130 ? -18.591 15.013 27.076 1.00 46.06 130 ASN A O 1
ATOM 1015 N N . SER A 1 131 ? -19.605 15.679 25.197 1.00 46.72 131 SER A N 1
ATOM 1016 C CA . SER A 1 131 ? -18.466 16.481 24.743 1.00 46.72 131 SER A CA 1
ATOM 1017 C C . SER A 1 131 ? -18.466 17.813 25.504 1.00 46.72 131 SER A C 1
ATOM 1019 O O . SER A 1 131 ? -18.925 18.849 25.029 1.00 46.72 131 SER A O 1
ATOM 1021 N N . SER A 1 132 ? -17.967 17.760 26.742 1.00 42.38 132 SER A N 1
ATOM 1022 C CA . SER A 1 132 ? -17.567 18.933 27.509 1.00 42.38 132 SER A CA 1
ATOM 1023 C C . SER A 1 132 ? -16.601 19.758 26.668 1.00 42.38 132 SER A C 1
ATOM 1025 O O . SER A 1 132 ? -15.466 19.354 26.417 1.00 42.38 132 SER A O 1
ATOM 1027 N 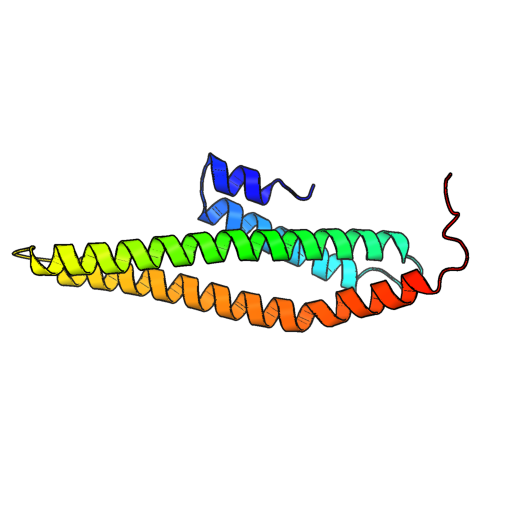N . LEU A 1 133 ? -17.087 20.921 26.244 1.00 47.16 133 LEU A N 1
ATOM 1028 C CA . LEU A 1 133 ? -16.298 22.077 25.852 1.00 47.16 133 LEU A CA 1
ATOM 1029 C C . LEU A 1 133 ? -15.269 22.350 26.955 1.00 47.16 133 LEU A C 1
ATOM 1031 O O . LEU A 1 133 ? -15.613 22.879 28.013 1.00 47.16 133 LEU A O 1
ATOM 1035 N N . PHE A 1 134 ? -14.019 21.961 26.730 1.00 44.91 134 PHE A N 1
ATOM 1036 C CA . PHE A 1 134 ? -12.912 22.469 27.525 1.00 44.91 134 PHE A CA 1
ATOM 1037 C C . PHE A 1 134 ? -12.501 23.834 26.960 1.00 44.91 134 PHE A C 1
ATOM 1039 O O . PHE A 1 134 ? -12.237 23.960 25.763 1.00 44.91 134 PHE A O 1
ATOM 1046 N N . LEU A 1 135 ? -12.560 24.824 27.858 1.00 36.91 135 LEU A N 1
ATOM 1047 C CA . LEU A 1 135 ? -12.112 26.218 27.748 1.00 36.91 135 LEU A CA 1
ATOM 1048 C C . LEU A 1 135 ? -10.645 26.351 27.327 1.00 36.91 135 LEU A C 1
ATOM 1050 O O . LEU A 1 135 ? -9.831 25.513 27.778 1.00 36.91 135 LEU A O 1
#

Foldseek 3Di:
DQCPLVVCCPPPHVVSSLVVLVVQLVVLVVVLVVDDPVPLVVNLVSLVSNVSSLVSNLVSLVVQLVVLVVVLVVLVVVLVVDPDDSVVVSVVSVVSNVVSVVVNVVSVVVCVVCVVVSVVSVVVVVPDPPPPDDD

Radius of gyration: 20.37 Å; chains: 1; bounding box: 48×35×55 Å

Organism: NCBI:txid3151616

pLDDT: mean 81.33, std 14.07, range [36.91, 93.38]

Sequence (135 aa):
MTYIGEIIYASSSHDQGLAWTRDAVEIAESTMLSLGSDEKAARAQCAQCLKVGLENWKTMVSALVARAQKEEVDSLAQAKKAWYGGERHAKKKAEISRRWKAEEAILEDRIRNIFPLLVGESELDSLSPNSSLFL

Secondary structure (DSSP, 8-state):
--SHHHHHHHHT-HHHHHHHHHHHHHHHHHHHHHS-TT-HHHHHHHHHHHHHHHHHHHHHHHHHHHHHHHHHHHHHHHHTT-SSSHHHHHHHHHHHHHHHHHHHHHHHHHHHHHHHHHHHHHHHHTT-TT-----